Protein AF-A0A952KT00-F1 (afdb_monomer_lite)

Structure (mmCIF, N/CA/C/O backbone):
data_AF-A0A952KT00-F1
#
_entry.id   AF-A0A952KT00-F1
#
loop_
_atom_site.group_PDB
_atom_site.id
_atom_site.type_symbol
_atom_site.label_atom_id
_atom_site.label_alt_id
_atom_site.label_comp_id
_atom_site.label_asym_id
_atom_site.label_entity_id
_atom_site.label_seq_id
_atom_site.pdbx_PDB_ins_code
_atom_site.Cartn_x
_atom_site.Cartn_y
_atom_site.Cartn_z
_atom_site.occupancy
_atom_site.B_iso_or_equiv
_atom_site.auth_seq_id
_atom_site.auth_comp_id
_atom_site.auth_asym_id
_atom_site.auth_atom_id
_atom_site.pdbx_PDB_model_num
ATOM 1 N N . GLY A 1 1 ? -9.359 1.939 -1.125 1.00 82.25 1 GLY A N 1
ATOM 2 C CA . GLY A 1 1 ? -10.318 0.876 -1.510 1.00 82.25 1 GLY A CA 1
ATOM 3 C C . GLY A 1 1 ? -9.622 -0.157 -2.382 1.00 82.25 1 GLY A C 1
ATOM 4 O O . GLY A 1 1 ? -8.526 0.128 -2.847 1.00 82.25 1 GLY A O 1
ATOM 5 N N . LEU A 1 2 ? -10.238 -1.310 -2.671 1.00 87.50 2 LEU A N 1
ATOM 6 C CA . LEU A 1 2 ? -9.641 -2.341 -3.551 1.00 87.50 2 LEU A CA 1
ATOM 7 C C . LEU A 1 2 ? -9.232 -1.803 -4.933 1.00 87.50 2 LEU A C 1
ATOM 9 O O . LEU A 1 2 ? -8.153 -2.115 -5.427 1.00 87.50 2 LEU A O 1
ATOM 13 N N . LYS A 1 3 ? -10.051 -0.923 -5.521 1.00 90.56 3 LYS A N 1
ATOM 14 C CA . LYS A 1 3 ? -9.748 -0.274 -6.807 1.00 90.56 3 LYS A CA 1
ATOM 15 C C . LYS A 1 3 ? -8.455 0.552 -6.758 1.00 90.56 3 LYS A C 1
ATOM 17 O O . LYS A 1 3 ? -7.722 0.593 -7.734 1.00 90.56 3 LYS A O 1
ATOM 22 N N . THR A 1 4 ? -8.143 1.148 -5.605 1.00 90.94 4 THR A N 1
ATOM 23 C CA . THR A 1 4 ? -6.884 1.873 -5.375 1.00 90.94 4 THR A CA 1
ATOM 24 C C . THR A 1 4 ? -5.687 0.934 -5.493 1.00 90.94 4 THR A C 1
ATOM 26 O O . THR A 1 4 ? -4.747 1.249 -6.211 1.00 90.94 4 THR A O 1
ATOM 29 N N . ILE A 1 5 ? -5.745 -0.243 -4.858 1.00 91.62 5 ILE A N 1
ATOM 30 C CA . ILE A 1 5 ? -4.677 -1.250 -4.946 1.00 91.62 5 ILE A CA 1
ATOM 31 C C . ILE A 1 5 ? -4.514 -1.741 -6.389 1.00 91.62 5 ILE A C 1
ATOM 33 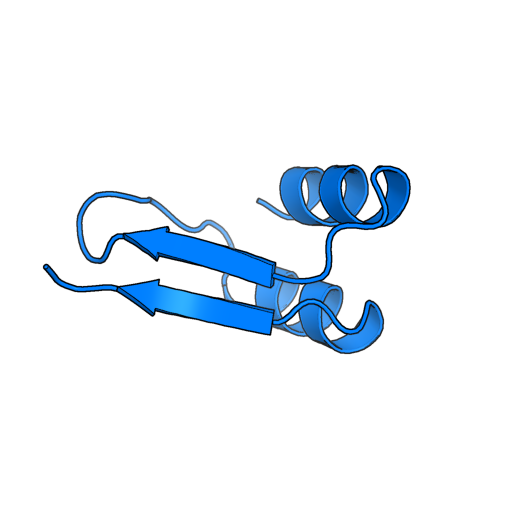O O . ILE A 1 5 ? -3.396 -1.814 -6.881 1.00 91.62 5 ILE A O 1
ATOM 37 N N . GLN A 1 6 ? -5.611 -1.987 -7.111 1.00 92.62 6 GLN A N 1
ATOM 38 C CA . GLN A 1 6 ? -5.549 -2.372 -8.529 1.00 92.62 6 GLN A CA 1
ATOM 39 C C . GLN A 1 6 ? -4.863 -1.310 -9.399 1.00 92.62 6 GLN A C 1
ATOM 41 O O . GLN A 1 6 ? -4.020 -1.643 -10.230 1.00 92.62 6 GLN A O 1
ATOM 46 N N . THR A 1 7 ? -5.177 -0.030 -9.186 1.00 94.44 7 THR A N 1
ATOM 47 C CA . THR A 1 7 ? -4.487 1.072 -9.869 1.00 94.44 7 THR A CA 1
ATOM 48 C C . THR A 1 7 ? -3.004 1.122 -9.505 1.00 94.44 7 THR A C 1
ATOM 50 O O . THR A 1 7 ? -2.175 1.319 -10.388 1.00 94.44 7 THR A O 1
ATOM 53 N N . MET A 1 8 ? -2.651 0.906 -8.236 1.00 93.81 8 MET A N 1
ATOM 54 C CA . MET A 1 8 ? -1.255 0.874 -7.793 1.00 93.81 8 MET A CA 1
ATOM 55 C C . MET A 1 8 ? -0.459 -0.260 -8.444 1.00 93.81 8 MET A C 1
ATOM 57 O O . MET A 1 8 ? 0.666 -0.027 -8.876 1.00 93.81 8 MET A O 1
ATOM 61 N N . ILE A 1 9 ? -1.060 -1.445 -8.582 1.00 93.12 9 ILE A N 1
ATOM 62 C CA . ILE A 1 9 ? -0.466 -2.579 -9.304 1.00 9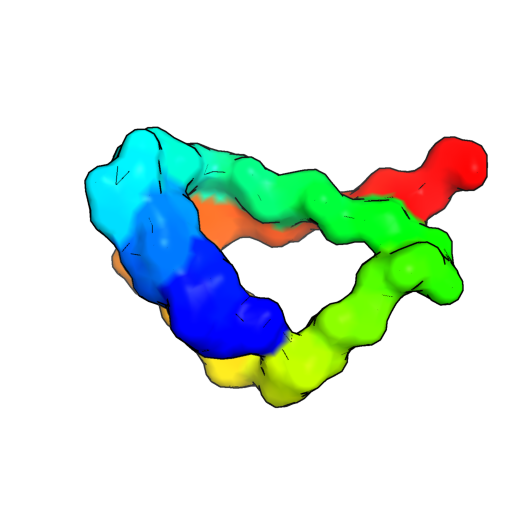3.12 9 ILE A CA 1
ATOM 63 C C . ILE A 1 9 ? -0.193 -2.195 -10.759 1.00 93.12 9 ILE A C 1
ATOM 65 O O . ILE A 1 9 ? 0.922 -2.373 -11.241 1.00 93.12 9 ILE A O 1
ATOM 69 N N . ALA A 1 10 ? -1.187 -1.625 -11.447 1.00 94.00 10 ALA A N 1
ATOM 70 C CA . ALA A 1 10 ? -1.039 -1.202 -12.840 1.00 94.00 10 ALA A CA 1
ATOM 71 C C . ALA A 1 10 ? 0.034 -0.113 -13.018 1.00 94.00 10 ALA A C 1
ATOM 73 O O . ALA A 1 10 ? 0.686 -0.053 -14.057 1.00 94.00 10 ALA A O 1
ATOM 74 N N . ALA A 1 11 ? 0.233 0.727 -12.001 1.00 94.25 11 ALA A N 1
ATOM 75 C CA . ALA A 1 11 ? 1.262 1.759 -11.978 1.00 94.25 11 ALA A CA 1
ATOM 76 C C . ALA A 1 11 ? 2.654 1.244 -11.556 1.00 94.25 11 ALA A C 1
ATOM 78 O O . ALA A 1 11 ? 3.611 2.014 -11.593 1.00 94.25 11 ALA A O 1
ATOM 79 N N . GLY A 1 12 ? 2.785 -0.018 -11.128 1.00 92.25 12 GLY A N 1
ATOM 80 C CA . GLY A 1 12 ? 4.041 -0.563 -10.602 1.00 92.25 12 GLY A CA 1
ATOM 81 C C . GLY A 1 12 ? 4.459 0.029 -9.250 1.00 92.25 12 GLY A C 1
ATOM 82 O O . GLY A 1 12 ? 5.644 0.045 -8.921 1.00 92.25 12 GLY A O 1
ATOM 83 N N . ALA A 1 13 ? 3.510 0.549 -8.468 1.00 94.44 13 ALA A N 1
ATOM 84 C CA . ALA A 1 13 ? 3.789 1.102 -7.149 1.00 94.44 13 ALA A CA 1
ATOM 85 C C . ALA A 1 13 ? 4.065 -0.012 -6.127 1.00 94.44 13 ALA A C 1
ATOM 87 O O . ALA A 1 13 ? 3.433 -1.063 -6.153 1.00 94.44 13 ALA A O 1
ATOM 88 N N . THR A 1 14 ? 4.975 0.248 -5.188 1.00 92.69 14 THR A N 1
ATOM 89 C CA . THR A 1 14 ? 5.442 -0.742 -4.199 1.00 92.69 14 THR A CA 1
ATOM 90 C C . THR A 1 14 ? 5.047 -0.407 -2.760 1.00 92.69 14 THR A C 1
ATOM 92 O O . THR A 1 14 ? 5.177 -1.246 -1.870 1.00 92.69 14 THR A O 1
ATOM 95 N N . CYS A 1 15 ? 4.546 0.806 -2.501 1.00 93.00 15 CYS A N 1
ATOM 96 C CA . CYS A 1 15 ? 4.182 1.254 -1.159 1.00 93.00 15 CYS A CA 1
ATOM 97 C C . CYS A 1 15 ? 2.979 2.205 -1.175 1.00 93.00 15 CYS A C 1
ATOM 99 O O . CYS A 1 15 ? 2.930 3.151 -1.963 1.00 93.00 15 CYS A O 1
ATOM 101 N N . LEU A 1 16 ? 2.021 1.956 -0.283 1.00 91.62 16 LEU A N 1
ATOM 102 C CA . LEU A 1 16 ? 0.902 2.829 0.046 1.00 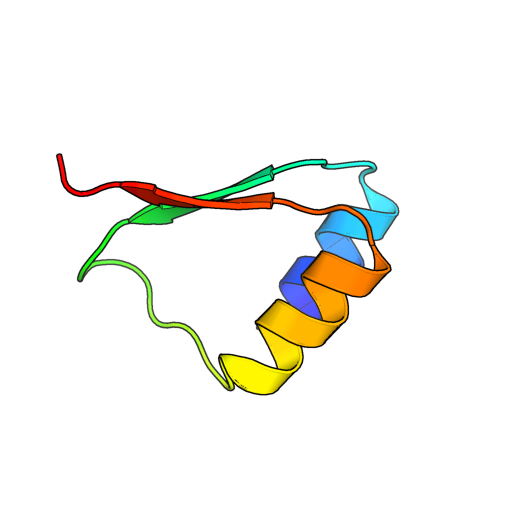91.62 16 LEU A CA 1
ATOM 103 C C . LEU A 1 16 ? 1.156 3.442 1.427 1.00 91.62 16 LEU A C 1
ATOM 105 O O . LEU A 1 16 ? 1.085 2.741 2.436 1.00 91.62 16 LEU A O 1
ATOM 109 N N . SER A 1 17 ? 1.419 4.748 1.477 1.00 92.44 17 SER A N 1
ATOM 110 C CA . SER A 1 17 ? 1.488 5.488 2.740 1.00 92.44 17 SER A CA 1
ATOM 111 C C . SER A 1 17 ? 0.113 6.047 3.090 1.00 92.44 17 SER A C 1
ATOM 113 O O . SER A 1 17 ? -0.513 6.729 2.276 1.00 92.44 17 SER A O 1
ATOM 115 N N . ILE A 1 18 ? -0.367 5.727 4.286 1.00 91.62 18 ILE A N 1
ATOM 116 C CA . ILE A 1 18 ? -1.668 6.128 4.810 1.00 91.62 18 ILE A CA 1
ATOM 117 C C . ILE A 1 18 ? -1.437 6.991 6.041 1.00 91.62 18 ILE A C 1
ATOM 119 O O . ILE A 1 18 ? -0.660 6.640 6.927 1.00 91.62 18 ILE A O 1
ATOM 123 N N . GLU A 1 19 ? -2.150 8.105 6.126 1.00 92.31 19 GLU A N 1
ATOM 124 C CA . GLU A 1 19 ? -2.100 8.939 7.315 1.00 92.31 19 GLU A CA 1
ATOM 125 C C . GLU A 1 19 ? -3.165 8.538 8.334 1.00 92.31 19 GLU A C 1
ATOM 127 O O . GLU A 1 19 ? -4.365 8.484 8.020 1.00 92.31 19 GLU A O 1
ATOM 132 N N . ALA A 1 20 ? -2.714 8.270 9.562 1.00 90.56 20 ALA A N 1
ATOM 133 C CA . ALA A 1 20 ? -3.581 7.873 10.660 1.00 90.56 20 ALA A CA 1
ATOM 134 C C . ALA A 1 20 ? -4.619 8.964 10.958 1.00 90.56 20 ALA A C 1
ATOM 136 O O . ALA A 1 20 ? -4.308 10.148 11.047 1.00 90.56 20 ALA A O 1
ATOM 137 N N . GLY A 1 21 ? -5.887 8.567 11.079 1.00 87.81 21 GLY A N 1
ATOM 138 C CA . GLY A 1 21 ? -6.988 9.480 11.402 1.00 87.81 21 GLY A CA 1
ATOM 139 C C . GLY A 1 21 ? -7.428 10.419 10.271 1.00 87.81 21 GLY A C 1
ATOM 140 O O . GLY A 1 21 ? -8.497 11.013 10.384 1.00 87.81 21 GLY A O 1
ATOM 141 N N . ARG A 1 22 ? -6.671 10.529 9.168 1.00 89.38 22 ARG A N 1
ATOM 142 C CA . ARG A 1 22 ? -7.034 11.369 8.006 1.00 89.38 22 ARG A CA 1
ATOM 143 C C . ARG A 1 22 ? -7.500 10.576 6.790 1.00 89.38 22 ARG A C 1
ATOM 145 O O . ARG A 1 22 ? -8.154 11.133 5.913 1.00 89.38 22 ARG A O 1
ATOM 152 N N . THR A 1 23 ? -7.200 9.278 6.743 1.00 87.31 23 THR A N 1
ATOM 153 C CA . THR A 1 23 ? -7.567 8.417 5.614 1.00 87.31 23 THR A CA 1
ATOM 154 C C . THR A 1 23 ? -8.541 7.327 6.038 1.00 87.31 23 THR A C 1
ATOM 156 O O . THR A 1 23 ? -8.232 6.491 6.887 1.00 87.31 23 THR A O 1
ATOM 159 N N . LEU A 1 24 ? -9.713 7.298 5.401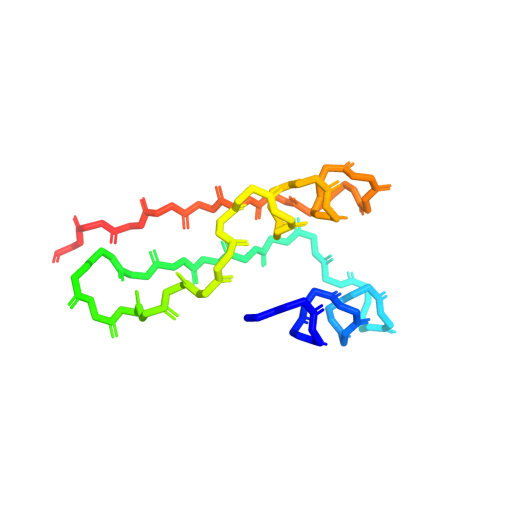 1.00 88.25 24 LEU A N 1
ATOM 160 C CA . LEU A 1 24 ? -10.702 6.245 5.603 1.00 88.25 24 LEU A CA 1
ATOM 161 C C . LEU A 1 24 ? -10.378 5.031 4.722 1.00 88.25 24 LEU A C 1
ATOM 163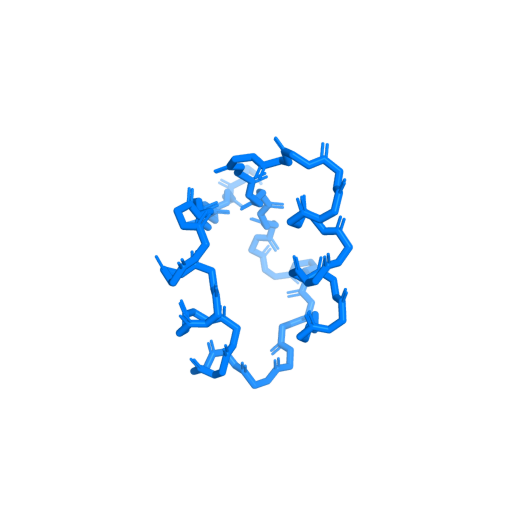 O O . LEU A 1 24 ? -10.303 5.131 3.495 1.00 88.25 24 LEU A O 1
ATOM 167 N N . VAL A 1 25 ? -10.216 3.868 5.351 1.00 87.38 25 VAL A N 1
ATOM 168 C CA . VAL A 1 25 ? -9.922 2.606 4.666 1.00 87.38 25 VAL A CA 1
ATOM 169 C C . VAL A 1 25 ? -11.147 1.701 4.736 1.00 87.38 25 VAL A C 1
ATOM 171 O O . VAL A 1 25 ? -11.521 1.226 5.804 1.00 87.38 25 VAL A O 1
ATOM 174 N N . PHE A 1 26 ? -11.769 1.463 3.583 1.00 85.50 26 PHE A N 1
ATOM 175 C CA . PHE A 1 26 ? -12.886 0.529 3.444 1.00 85.50 26 PHE A CA 1
ATOM 176 C C . PHE A 1 26 ? -12.379 -0.897 3.271 1.00 85.50 26 PHE A C 1
ATOM 178 O O . PHE A 1 26 ? -11.511 -1.114 2.428 1.00 85.50 26 PHE A O 1
ATOM 185 N N . ASP A 1 27 ? -12.962 -1.836 4.019 1.00 89.38 27 ASP A N 1
ATOM 186 C CA . ASP A 1 27 ? -12.627 -3.264 3.974 1.00 89.38 27 ASP A CA 1
ATOM 187 C C . ASP A 1 27 ? -11.110 -3.505 4.079 1.00 89.38 27 ASP A C 1
ATOM 189 O O . ASP A 1 27 ? -10.423 -3.875 3.121 1.00 89.38 27 ASP A O 1
ATOM 193 N N . GLN A 1 28 ? -10.568 -3.212 5.268 1.00 88.44 28 GLN A N 1
ATOM 194 C CA . GLN A 1 28 ? -9.136 -3.357 5.546 1.00 88.44 28 GLN A CA 1
ATOM 195 C C . GLN A 1 28 ? -8.630 -4.759 5.217 1.00 88.44 28 GLN A C 1
ATOM 197 O O . GLN A 1 28 ? -7.554 -4.888 4.641 1.00 88.44 28 GLN A O 1
ATOM 202 N N . THR A 1 29 ? -9.401 -5.798 5.537 1.00 91.75 29 THR A N 1
ATOM 203 C CA . THR A 1 29 ? -9.002 -7.186 5.304 1.00 91.75 29 THR A CA 1
ATOM 204 C C . THR A 1 29 ? -8.799 -7.459 3.818 1.00 91.75 29 THR A C 1
ATOM 206 O O . THR A 1 29 ? -7.751 -7.986 3.436 1.00 91.75 29 THR A O 1
ATOM 209 N N . ALA A 1 30 ? -9.741 -7.047 2.964 1.00 91.75 30 ALA A N 1
ATOM 210 C CA . ALA A 1 30 ? -9.601 -7.232 1.524 1.00 91.75 30 ALA A CA 1
ATOM 211 C C . ALA A 1 30 ? -8.442 -6.408 0.937 1.00 91.75 30 ALA A C 1
ATOM 213 O O . ALA A 1 30 ? -7.710 -6.895 0.073 1.00 91.75 30 ALA A O 1
ATOM 214 N N . ILE A 1 31 ? -8.232 -5.178 1.420 1.00 91.69 31 ILE A N 1
ATOM 215 C CA . ILE A 1 31 ? -7.113 -4.331 0.979 1.00 91.69 31 ILE A CA 1
ATOM 216 C C . ILE A 1 31 ? -5.765 -4.939 1.363 1.00 91.69 31 ILE A C 1
ATOM 218 O O . ILE A 1 31 ? -4.873 -4.988 0.520 1.00 91.69 31 ILE A O 1
ATOM 222 N N . VAL A 1 32 ? -5.616 -5.416 2.600 1.00 92.31 32 VAL A N 1
ATOM 223 C CA . VAL A 1 32 ? -4.374 -6.039 3.076 1.00 92.31 32 VAL A CA 1
ATOM 224 C C . VAL A 1 32 ? -4.085 -7.317 2.291 1.00 92.31 32 VAL A C 1
ATOM 226 O O . VAL A 1 32 ? -2.957 -7.513 1.846 1.00 92.31 32 VAL A O 1
ATOM 229 N N . ALA A 1 33 ? -5.096 -8.154 2.040 1.00 94.25 33 ALA A N 1
ATOM 230 C CA . ALA A 1 33 ? -4.934 -9.357 1.227 1.00 94.25 33 ALA A CA 1
ATOM 231 C C . ALA A 1 33 ? -4.484 -9.031 -0.210 1.00 94.25 33 ALA A C 1
ATOM 233 O O . ALA A 1 33 ? -3.543 -9.642 -0.717 1.00 94.25 33 ALA A O 1
ATOM 234 N N . ALA A 1 34 ? -5.113 -8.039 -0.847 1.00 92.31 34 ALA A N 1
ATOM 235 C CA . ALA A 1 34 ? -4.756 -7.610 -2.198 1.00 92.31 34 ALA A CA 1
ATOM 236 C C . ALA A 1 34 ? -3.355 -6.980 -2.264 1.00 92.31 34 ALA A C 1
ATOM 238 O O . ALA A 1 34 ? -2.606 -7.247 -3.201 1.00 92.31 34 ALA A O 1
ATOM 239 N N . ALA A 1 35 ? -2.988 -6.166 -1.272 1.00 92.62 35 ALA A N 1
ATOM 240 C CA . ALA A 1 35 ? -1.672 -5.542 -1.194 1.00 92.62 35 ALA A CA 1
ATOM 241 C C . ALA A 1 35 ? -0.563 -6.585 -0.985 1.00 92.62 35 ALA A C 1
ATOM 243 O O . ALA A 1 35 ? 0.432 -6.564 -1.707 1.00 92.62 35 ALA A O 1
ATOM 244 N N . ASN A 1 36 ? -0.773 -7.554 -0.088 1.00 93.69 36 ASN A N 1
ATOM 245 C CA . ASN A 1 36 ? 0.166 -8.654 0.140 1.00 93.69 36 ASN A CA 1
ATOM 246 C C . ASN A 1 36 ? 0.369 -9.507 -1.119 1.00 93.69 36 ASN A C 1
ATOM 248 O O . ASN A 1 36 ? 1.504 -9.812 -1.471 1.00 93.69 36 ASN A O 1
ATOM 252 N N . ALA A 1 37 ? -0.709 -9.842 -1.838 1.00 94.38 37 ALA A N 1
ATOM 253 C CA . ALA A 1 37 ? -0.618 -10.591 -3.094 1.00 94.38 37 ALA A CA 1
ATOM 254 C C . ALA A 1 37 ? 0.168 -9.840 -4.188 1.00 94.38 37 ALA A C 1
ATOM 256 O O . ALA A 1 37 ? 0.736 -10.461 -5.084 1.00 94.38 37 ALA A O 1
ATOM 257 N N . ALA A 1 38 ? 0.206 -8.510 -4.106 1.00 93.75 38 ALA A N 1
ATOM 258 C CA . ALA A 1 38 ? 0.872 -7.629 -5.055 1.00 93.75 38 ALA A CA 1
ATOM 259 C C . ALA A 1 38 ? 2.265 -7.143 -4.615 1.00 93.75 38 ALA A C 1
ATOM 261 O O . ALA A 1 38 ? 2.868 -6.346 -5.329 1.00 93.75 38 ALA A O 1
ATOM 262 N N . ASN A 1 39 ? 2.780 -7.586 -3.461 1.00 93.88 39 ASN A N 1
ATOM 263 C CA . ASN A 1 39 ? 4.000 -7.046 -2.839 1.00 93.88 39 ASN A CA 1
ATOM 264 C C . ASN A 1 39 ? 3.954 -5.522 -2.597 1.00 93.88 39 ASN A C 1
ATOM 266 O O . ASN A 1 39 ? 4.971 -4.833 -2.686 1.00 93.88 39 ASN A O 1
ATOM 270 N N . ILE A 1 40 ? 2.773 -4.986 -2.278 1.00 94.88 40 ILE A N 1
ATOM 271 C CA . ILE A 1 40 ? 2.590 -3.577 -1.918 1.00 94.88 40 ILE A CA 1
ATOM 272 C C . ILE A 1 40 ? 2.639 -3.447 -0.398 1.00 94.88 40 ILE A C 1
ATOM 274 O O . ILE A 1 40 ? 1.805 -4.003 0.316 1.00 94.88 40 ILE A O 1
ATOM 278 N N . THR A 1 41 ? 3.590 -2.663 0.101 1.00 95.44 41 THR A N 1
ATOM 279 C CA . THR A 1 41 ? 3.686 -2.354 1.532 1.00 95.44 41 THR A CA 1
ATOM 280 C C . THR A 1 41 ? 2.647 -1.306 1.909 1.00 95.44 41 THR A C 1
ATOM 282 O O . THR A 1 41 ? 2.560 -0.271 1.258 1.00 95.44 41 THR A O 1
ATOM 285 N N . ILE A 1 42 ? 1.877 -1.534 2.972 1.00 92.88 42 ILE A N 1
ATOM 286 C CA . ILE A 1 42 ? 1.002 -0.507 3.549 1.00 92.88 42 ILE A CA 1
ATOM 287 C C . ILE A 1 42 ? 1.680 0.033 4.806 1.00 92.88 42 ILE A C 1
ATOM 289 O O . ILE A 1 42 ? 1.878 -0.713 5.763 1.00 92.88 42 ILE A O 1
ATOM 293 N N . SER A 1 43 ? 2.030 1.318 4.806 1.00 92.62 43 SER A N 1
ATOM 294 C CA 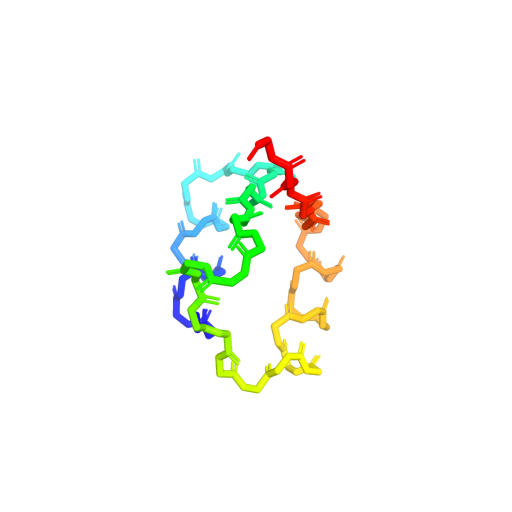. SER A 1 43 ? 2.610 1.998 5.967 1.00 92.62 43 SER A CA 1
ATOM 295 C C . SER A 1 43 ? 1.635 3.030 6.510 1.00 92.62 43 SER A C 1
ATOM 297 O O . SER A 1 43 ? 1.020 3.768 5.741 1.00 92.62 43 SER A O 1
ATOM 299 N N . VAL A 1 44 ? 1.495 3.087 7.832 1.00 92.69 44 VAL A N 1
ATOM 300 C CA . VAL A 1 44 ? 0.687 4.105 8.504 1.00 92.69 44 VAL A CA 1
ATOM 301 C C . VAL A 1 44 ? 1.620 5.089 9.190 1.00 92.69 44 VAL A C 1
ATOM 303 O O . VAL A 1 44 ? 2.409 4.702 10.049 1.00 92.69 44 VAL A O 1
ATOM 306 N N . THR A 1 45 ? 1.518 6.363 8.820 1.00 90.88 45 THR A N 1
ATOM 307 C CA . THR A 1 45 ? 2.291 7.446 9.435 1.00 90.88 45 THR A CA 1
ATOM 308 C C . THR A 1 45 ? 1.373 8.290 10.318 1.00 90.88 45 THR A C 1
ATOM 310 O O . THR A 1 45 ? 0.269 8.652 9.908 1.00 90.88 45 THR A O 1
ATOM 313 N N . SER A 1 46 ? 1.830 8.575 11.538 1.00 82.75 46 SER A N 1
ATOM 314 C CA . SER A 1 46 ? 1.210 9.520 12.476 1.00 82.75 46 SER A CA 1
ATOM 315 C C . SER A 1 46 ? 2.254 10.599 12.750 1.00 82.75 46 SER A C 1
ATOM 317 O O . SER A 1 46 ? 3.119 10.408 13.602 1.00 82.75 46 SER A O 1
ATOM 319 N N . VAL A 1 47 ? 2.263 11.645 11.925 1.00 68.50 47 VAL A N 1
ATOM 320 C CA . VAL A 1 47 ? 3.094 12.844 12.130 1.00 68.50 47 VAL A CA 1
ATOM 321 C C . VAL A 1 47 ? 2.326 13.894 12.911 1.00 68.50 47 VAL A C 1
ATOM 323 O O . VAL A 1 47 ? 1.092 13.981 12.718 1.00 68.50 47 VAL A O 1
#

Secondary structure (DSSP, 8-state):
-HHHHHHHHHTT--EEEEETTT---S-HHHHHHHHHHTTPEEEEE--

Foldseek 3Di:
DLVVLVVCLVVVHQEDEAEPPPDDDDPVVNNVVSCVVSNHHYHYDHD

Sequence (47 aa):
GLKTIQTMIAAGATCLSIEAGRTLVFDQTAIVAAANAANITISVTSV

pLDDT: mean 90.9, std 4.42, range [68.5, 95.44]

Radius of gyration: 10.21 Å; chains: 1; bounding box: 18×23×25 Å